Protein AF-A0A0F8X9A3-F1 (afdb_monomer_lite)

Organism: NCBI:txid412755

Foldseek 3Di:
DVVVVVVLQVVLVVPADPVFFQDFAEDEDADPPPFQKDAPDPPFFDDPPDDPSVQRSLLRGNVRPLVPDHFYAYPVRHTGGGSMDGAADDDPPDDDDVVVVDDPSVVSNSNSVVD

pLDDT: mean 93.62, std 4.36, range [74.38, 98.06]

Structure (mmCIF, N/CA/C/O backbone):
data_AF-A0A0F8X9A3-F1
#
_entry.id   AF-A0A0F8X9A3-F1
#
loop_
_atom_site.group_PDB
_atom_site.id
_atom_site.type_symbol
_atom_site.label_atom_id
_atom_site.label_alt_id
_atom_site.label_comp_id
_atom_site.label_asym_id
_atom_site.label_entity_id
_atom_site.label_seq_id
_atom_site.pdbx_PDB_ins_code
_atom_site.Cartn_x
_atom_site.Cartn_y
_atom_site.Cartn_z
_atom_site.occupancy
_atom_site.B_iso_or_equiv
_atom_site.auth_seq_id
_atom_site.auth_comp_id
_atom_site.auth_asym_id
_atom_site.auth_atom_id
_atom_site.pdbx_PDB_model_num
ATOM 1 N N . MET A 1 1 ? -13.764 7.514 -2.331 1.00 78.38 1 MET A N 1
ATOM 2 C CA . MET A 1 1 ? -12.546 6.713 -2.069 1.00 78.38 1 MET A CA 1
ATOM 3 C C . MET A 1 1 ? -11.278 7.331 -2.653 1.00 78.38 1 MET A C 1
ATOM 5 O O . MET A 1 1 ? -10.397 7.702 -1.889 1.00 78.38 1 MET A O 1
ATOM 9 N N . HIS A 1 2 ? -11.203 7.505 -3.978 1.00 83.25 2 HIS A N 1
ATOM 10 C CA . HIS A 1 2 ? -9.992 7.914 -4.708 1.00 83.25 2 HIS A CA 1
ATOM 11 C C . HIS A 1 2 ? -9.288 9.168 -4.148 1.00 83.25 2 HIS A C 1
ATOM 13 O O . HIS A 1 2 ? -8.079 9.158 -3.936 1.00 83.25 2 HIS A O 1
ATOM 19 N N . LEU A 1 3 ? -10.046 10.214 -3.792 1.00 91.06 3 LEU A N 1
ATOM 20 C CA . LEU A 1 3 ? -9.482 11.440 -3.209 1.00 91.06 3 LEU A CA 1
ATOM 21 C C . LEU A 1 3 ? -8.787 11.210 -1.852 1.00 91.06 3 LEU A C 1
ATOM 23 O O . LEU A 1 3 ? -7.818 11.896 -1.544 1.00 91.06 3 LEU A O 1
ATOM 27 N N . ARG A 1 4 ? -9.260 10.253 -1.038 1.00 95.75 4 ARG A N 1
ATOM 28 C CA . ARG A 1 4 ? -8.653 9.931 0.268 1.00 95.75 4 ARG A CA 1
ATOM 29 C C . ARG A 1 4 ? -7.317 9.214 0.082 1.00 95.75 4 ARG A C 1
ATOM 31 O O . ARG A 1 4 ? -6.343 9.595 0.721 1.00 95.75 4 ARG A O 1
ATOM 38 N N . VAL A 1 5 ? -7.265 8.242 -0.834 1.00 95.69 5 VAL A N 1
ATOM 39 C CA . VAL A 1 5 ? -6.028 7.521 -1.187 1.00 95.69 5 VAL A CA 1
ATOM 40 C C . VAL A 1 5 ? -4.993 8.487 -1.748 1.00 95.69 5 VAL A C 1
ATOM 42 O O . VAL A 1 5 ? -3.867 8.518 -1.267 1.00 95.69 5 VAL A O 1
ATOM 45 N N . LYS A 1 6 ? -5.386 9.339 -2.702 1.00 96.31 6 LYS A N 1
ATOM 46 C CA . LYS A 1 6 ? -4.490 10.344 -3.280 1.00 96.31 6 LYS A CA 1
ATOM 47 C C . LYS A 1 6 ? -3.886 11.252 -2.202 1.00 96.31 6 LYS A C 1
ATOM 49 O O . LYS A 1 6 ? -2.668 11.364 -2.128 1.00 96.31 6 LYS A O 1
ATOM 54 N N . LYS A 1 7 ? -4.717 11.813 -1.314 1.00 97.94 7 LYS A N 1
ATOM 55 C CA . LYS A 1 7 ? -4.253 12.657 -0.196 1.00 97.94 7 LYS A CA 1
ATOM 56 C C . LYS A 1 7 ? -3.296 11.921 0.747 1.00 97.94 7 LYS A C 1
ATOM 58 O O . LYS A 1 7 ? -2.334 12.522 1.221 1.00 97.94 7 LYS A O 1
ATOM 63 N N . LEU A 1 8 ? -3.552 10.641 1.025 1.00 98.00 8 LEU A N 1
ATOM 64 C CA . LEU A 1 8 ? -2.663 9.801 1.828 1.00 98.00 8 LEU A CA 1
ATOM 65 C C . LEU A 1 8 ? -1.294 9.643 1.150 1.00 98.00 8 LEU A C 1
ATOM 67 O O . LEU A 1 8 ? -0.279 9.923 1.779 1.00 98.00 8 LEU A O 1
ATOM 71 N N . LEU A 1 9 ? -1.264 9.259 -0.130 1.00 96.81 9 LEU A N 1
ATOM 72 C CA . LEU A 1 9 ? -0.020 9.058 -0.883 1.00 96.81 9 LEU A CA 1
ATOM 73 C C . LEU A 1 9 ? 0.771 10.362 -1.069 1.00 96.81 9 LEU A C 1
ATOM 75 O O . LEU A 1 9 ? 1.991 10.360 -0.928 1.00 96.81 9 LEU A O 1
ATOM 79 N N . GLU A 1 10 ? 0.096 11.487 -1.312 1.00 97.56 10 GLU A N 1
ATOM 80 C CA . GLU A 1 10 ? 0.724 12.815 -1.365 1.00 97.56 10 GLU A CA 1
ATOM 81 C C . GLU A 1 10 ? 1.340 13.206 -0.017 1.00 97.56 10 GLU A C 1
ATOM 83 O O . GLU A 1 10 ? 2.444 13.752 0.028 1.00 97.56 10 GLU A O 1
ATOM 88 N N . LYS A 1 11 ? 0.651 12.903 1.092 1.00 98.06 11 LYS A N 1
ATOM 89 C CA . LYS A 1 11 ? 1.192 13.103 2.440 1.00 98.06 11 LYS A CA 1
ATOM 90 C C . LYS A 1 11 ? 2.419 12.216 2.665 1.00 98.06 11 LYS A C 1
ATOM 92 O O . LYS A 1 11 ? 3.448 12.738 3.064 1.00 98.06 11 LYS A O 1
ATOM 97 N N . ILE A 1 12 ? 2.360 10.922 2.344 1.00 97.75 12 ILE A N 1
ATOM 98 C CA . ILE A 1 12 ? 3.510 10.008 2.473 1.00 97.75 12 ILE A CA 1
ATOM 99 C C . ILE A 1 12 ? 4.696 10.509 1.654 1.00 97.75 12 ILE A C 1
ATOM 101 O O . ILE A 1 12 ? 5.798 10.605 2.178 1.00 97.75 12 ILE A O 1
ATOM 105 N N . ARG A 1 13 ? 4.481 10.898 0.392 1.00 95.31 13 ARG A N 1
ATOM 106 C CA . ARG A 1 13 ? 5.556 11.400 -0.471 1.00 95.31 13 ARG A CA 1
ATOM 107 C C . ARG A 1 13 ? 6.227 12.657 0.088 1.00 95.31 13 ARG A C 1
ATOM 109 O O . ARG A 1 13 ? 7.419 12.837 -0.138 1.00 95.31 13 ARG A O 1
ATOM 116 N N . ARG A 1 14 ? 5.478 13.523 0.773 1.00 97.19 14 ARG A N 1
ATOM 117 C CA . ARG A 1 14 ? 6.020 14.741 1.389 1.00 97.19 14 ARG A CA 1
ATOM 118 C C . ARG A 1 14 ? 6.824 14.452 2.659 1.00 97.19 14 ARG A C 1
ATOM 120 O O . ARG A 1 14 ? 7.826 15.117 2.881 1.00 97.19 14 ARG A O 1
ATOM 127 N N . GLU A 1 15 ? 6.370 13.509 3.480 1.00 97.62 15 GLU A N 1
ATOM 128 C CA . GLU A 1 15 ? 6.943 13.246 4.811 1.00 97.62 15 GLU A CA 1
ATOM 129 C C . GLU A 1 15 ? 8.032 12.151 4.789 1.00 97.62 15 GLU A C 1
ATOM 131 O O . GLU A 1 15 ? 8.854 12.078 5.698 1.00 97.62 15 GLU A O 1
ATOM 136 N N . ALA A 1 16 ? 8.061 11.289 3.765 1.00 96.38 16 ALA A N 1
ATOM 137 C CA . ALA A 1 16 ? 9.032 10.202 3.665 1.00 96.38 16 ALA A CA 1
ATOM 138 C C . ALA A 1 16 ? 10.453 10.718 3.362 1.00 96.38 16 ALA A C 1
ATOM 140 O O . ALA A 1 16 ? 10.650 11.407 2.354 1.00 96.38 16 ALA A O 1
ATOM 141 N N . PRO A 1 17 ? 11.474 10.331 4.151 1.00 94.69 17 PRO A N 1
ATOM 142 C CA . PRO A 1 17 ? 12.855 10.688 3.854 1.00 94.69 17 PRO A CA 1
ATOM 143 C C . PRO A 1 17 ? 13.327 10.012 2.559 1.00 94.69 17 PRO A C 1
ATOM 145 O O . PRO A 1 17 ? 13.352 8.785 2.444 1.00 94.69 17 PRO A O 1
ATOM 148 N N . GLY A 1 18 ? 13.703 10.816 1.561 1.00 92.25 18 GLY A N 1
ATOM 149 C CA . GLY A 1 18 ? 13.938 10.332 0.195 1.00 92.25 18 GLY A CA 1
ATOM 150 C C . GLY A 1 18 ? 15.069 9.306 0.042 1.00 92.25 18 GLY A C 1
ATOM 151 O O . GLY A 1 18 ? 15.024 8.510 -0.887 1.00 92.25 18 GLY A O 1
ATOM 152 N N . ASN A 1 19 ? 16.053 9.291 0.945 1.00 95.00 19 ASN A N 1
ATOM 153 C CA . ASN A 1 19 ? 17.186 8.357 0.919 1.00 95.00 19 ASN A CA 1
ATOM 154 C C . ASN A 1 19 ? 16.845 6.946 1.424 1.00 95.00 19 ASN A C 1
ATOM 156 O O . ASN A 1 19 ? 17.612 6.020 1.180 1.00 95.00 19 ASN A O 1
ATOM 160 N N . VAL A 1 20 ? 15.731 6.784 2.140 1.00 96.62 20 VAL A N 1
ATOM 161 C CA . VAL A 1 20 ? 15.279 5.489 2.674 1.00 96.62 20 VAL A CA 1
ATOM 162 C C . VAL A 1 20 ? 13.884 5.106 2.186 1.00 96.62 20 VAL A C 1
ATOM 164 O O . VAL A 1 20 ? 13.383 4.054 2.558 1.00 96.62 20 VAL A O 1
ATOM 167 N N . PHE A 1 21 ? 13.243 5.920 1.349 1.00 96.25 21 PHE A N 1
ATOM 168 C CA . PHE A 1 21 ? 11.931 5.608 0.790 1.00 96.25 21 PHE A CA 1
ATOM 169 C C . PHE A 1 21 ? 12.022 4.524 -0.293 1.00 96.25 21 PHE A C 1
ATOM 171 O O . PHE A 1 21 ? 12.722 4.692 -1.289 1.00 96.25 21 PHE A O 1
ATOM 178 N N . THR A 1 22 ? 11.262 3.440 -0.132 1.00 94.81 22 THR A N 1
ATOM 179 C CA . THR A 1 22 ? 11.246 2.283 -1.048 1.00 94.81 22 THR A CA 1
ATOM 180 C C . THR A 1 22 ? 9.952 2.167 -1.857 1.00 94.81 22 THR A C 1
ATOM 182 O O . THR A 1 22 ? 9.845 1.325 -2.751 1.00 94.81 22 THR A O 1
ATOM 185 N N . GLY A 1 23 ? 8.975 3.038 -1.594 1.00 93.88 23 GLY A N 1
ATOM 186 C CA . GLY A 1 23 ? 7.665 3.042 -2.242 1.00 93.88 23 GLY A CA 1
ATOM 187 C C . GLY A 1 23 ? 6.539 2.680 -1.277 1.00 93.88 23 GLY A C 1
ATOM 188 O O . GLY A 1 23 ? 6.711 1.850 -0.395 1.00 93.88 23 GLY A O 1
ATOM 189 N N . ALA A 1 24 ? 5.368 3.284 -1.479 1.00 95.75 24 ALA A N 1
ATOM 190 C CA . ALA A 1 24 ? 4.171 3.001 -0.693 1.00 95.75 24 ALA A CA 1
ATOM 191 C C . ALA A 1 24 ? 3.261 2.011 -1.430 1.00 95.75 24 ALA A C 1
ATOM 193 O O . ALA A 1 24 ? 2.905 2.241 -2.587 1.00 95.75 24 ALA A O 1
ATOM 194 N N . GLY A 1 25 ? 2.868 0.931 -0.755 1.00 96.19 25 GLY A N 1
ATOM 195 C CA . GLY A 1 25 ? 1.880 -0.030 -1.242 1.00 96.19 25 GLY A CA 1
ATOM 196 C C . GLY A 1 25 ? 0.588 0.084 -0.442 1.00 96.19 25 GLY A C 1
ATOM 197 O O . GLY A 1 25 ? 0.586 -0.185 0.755 1.00 96.19 25 GLY A O 1
ATOM 198 N N . VAL A 1 26 ? -0.515 0.469 -1.087 1.00 97.44 26 VAL A N 1
ATOM 199 C CA . VAL A 1 26 ? -1.843 0.524 -0.456 1.00 97.44 26 VAL A CA 1
ATOM 200 C C . VAL A 1 26 ? -2.867 -0.141 -1.366 1.00 97.44 26 VAL A C 1
ATOM 202 O O . VAL A 1 26 ? -2.994 0.247 -2.525 1.00 97.44 26 VAL A O 1
ATOM 205 N N . VAL A 1 27 ? -3.628 -1.092 -0.826 1.00 97.31 27 VAL A N 1
ATOM 206 C CA . VAL A 1 27 ? -4.804 -1.675 -1.483 1.00 97.31 27 VAL A CA 1
ATOM 207 C C . VAL A 1 27 ? -6.034 -1.278 -0.685 1.00 97.31 27 VAL A C 1
ATOM 209 O O . VAL A 1 27 ? -6.129 -1.576 0.506 1.00 97.31 27 VAL A O 1
ATOM 212 N N . VAL A 1 28 ? -6.974 -0.593 -1.336 1.00 96.81 28 VAL A N 1
ATOM 213 C CA . VAL A 1 28 ? -8.285 -0.314 -0.745 1.00 96.81 28 VAL A CA 1
ATOM 214 C C . VAL A 1 28 ? -9.279 -1.334 -1.260 1.00 96.81 28 VAL A C 1
ATOM 216 O O . VAL A 1 28 ? -9.406 -1.483 -2.472 1.00 96.81 28 VAL A O 1
ATOM 219 N N . TYR A 1 29 ? -9.992 -1.996 -0.358 1.00 95.50 29 TYR A N 1
ATOM 220 C CA . TYR A 1 29 ? -10.866 -3.108 -0.709 1.00 95.50 29 TYR A CA 1
ATOM 221 C C . TYR A 1 29 ? -12.235 -3.022 -0.025 1.00 95.50 29 TYR A C 1
ATOM 223 O O . TYR A 1 29 ? -12.404 -2.363 1.006 1.00 95.50 29 TYR A O 1
ATOM 231 N N . GLU A 1 30 ? -13.222 -3.704 -0.608 1.00 94.12 30 GLU A N 1
ATOM 232 C CA . GLU A 1 30 ? -14.550 -3.880 -0.010 1.00 94.12 30 GLU A CA 1
ATOM 233 C C . GLU A 1 30 ? -14.665 -5.196 0.768 1.00 94.12 30 GLU A C 1
ATOM 235 O O . GLU A 1 30 ? -15.085 -5.170 1.924 1.00 94.12 30 GLU A O 1
ATOM 240 N N . SER A 1 31 ? -14.240 -6.310 0.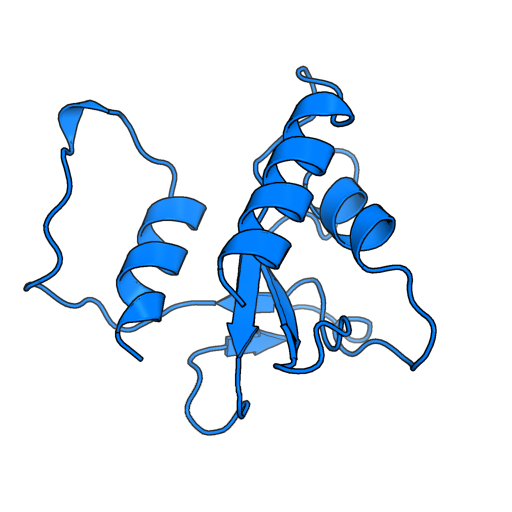167 1.00 93.38 31 SER A N 1
ATOM 241 C CA . SER A 1 31 ? -14.079 -7.609 0.828 1.00 93.38 31 SER A CA 1
ATOM 242 C C . SER A 1 31 ? -12.680 -8.170 0.567 1.00 93.38 31 SER A C 1
ATOM 244 O O . SER A 1 31 ? -12.049 -7.822 -0.431 1.00 93.38 31 SER A O 1
ATOM 246 N N . LEU A 1 32 ? -12.190 -9.007 1.483 1.00 92.81 32 LEU A N 1
ATOM 247 C CA . LEU A 1 32 ? -10.964 -9.783 1.277 1.00 92.81 32 LEU A CA 1
ATOM 248 C C . LEU A 1 32 ? -11.210 -11.031 0.423 1.00 92.81 32 LEU A C 1
ATOM 250 O O . LEU A 1 32 ? -10.250 -11.653 -0.030 1.00 92.81 32 LEU A O 1
ATOM 254 N N . ASP A 1 33 ? -12.475 -11.402 0.212 1.00 91.56 33 ASP A N 1
ATOM 255 C CA . ASP A 1 33 ? -12.837 -12.599 -0.537 1.00 91.56 33 ASP A CA 1
ATOM 256 C C . ASP A 1 33 ? -12.232 -12.554 -1.942 1.00 91.56 33 ASP A C 1
ATOM 258 O O . ASP A 1 33 ? -12.441 -11.606 -2.698 1.00 91.56 33 ASP A O 1
ATOM 262 N N . ASN A 1 34 ? -11.499 -13.610 -2.297 1.00 87.56 34 ASN A N 1
ATOM 263 C CA . ASN A 1 34 ? -10.833 -13.785 -3.592 1.00 87.56 34 ASN A CA 1
ATOM 264 C C . ASN A 1 34 ? -9.724 -12.770 -3.920 1.00 87.56 34 ASN A C 1
ATOM 266 O O . ASN A 1 34 ? -9.191 -12.812 -5.030 1.00 87.56 34 ASN A O 1
ATOM 270 N N . LEU A 1 35 ? -9.321 -11.900 -2.985 1.00 94.38 35 LEU A N 1
ATOM 271 C CA . LEU A 1 35 ? -8.135 -11.081 -3.205 1.00 94.38 35 LEU A CA 1
ATOM 272 C C . LEU A 1 35 ? -6.877 -11.965 -3.166 1.00 94.38 35 LEU A C 1
ATOM 274 O O . LEU A 1 35 ? -6.688 -12.725 -2.215 1.00 94.38 35 LEU A O 1
ATOM 278 N N . PRO A 1 36 ? -5.987 -11.861 -4.166 1.00 95.12 36 PRO A N 1
ATOM 279 C CA . PRO A 1 36 ? -4.781 -12.675 -4.250 1.00 95.12 36 PRO A CA 1
ATOM 280 C C . PRO A 1 36 ? -3.702 -12.117 -3.317 1.00 95.12 36 PRO A C 1
ATOM 282 O O . PRO A 1 36 ? -2.789 -11.392 -3.728 1.00 95.12 36 PRO A O 1
ATOM 285 N N . LEU A 1 37 ? -3.856 -12.429 -2.032 1.00 95.88 37 LEU A N 1
ATOM 286 C CA . LEU A 1 37 ? -3.004 -11.947 -0.958 1.00 95.88 37 LEU A CA 1
ATOM 287 C C . LEU A 1 37 ? -2.438 -13.077 -0.098 1.00 95.88 37 LEU A C 1
ATOM 289 O O . LEU A 1 37 ? -3.022 -14.153 0.018 1.00 95.88 37 LEU A O 1
ATOM 293 N N . PHE A 1 38 ? -1.307 -12.798 0.541 1.00 95.94 38 PHE A N 1
ATOM 294 C CA . PHE A 1 38 ? -0.680 -13.664 1.531 1.00 95.94 38 PHE A CA 1
ATOM 295 C C . PHE A 1 38 ? -0.118 -12.818 2.684 1.00 95.94 38 PHE A C 1
ATOM 297 O O . PHE A 1 38 ? 0.518 -11.785 2.457 1.00 95.94 38 PHE A O 1
ATOM 304 N N . LEU A 1 39 ? -0.369 -13.244 3.926 1.00 96.19 39 LEU A N 1
ATOM 305 C CA . LEU A 1 39 ? 0.150 -12.587 5.130 1.00 96.19 39 LEU A CA 1
ATOM 306 C C . LEU A 1 39 ? 1.632 -12.957 5.303 1.00 96.19 39 LEU A C 1
ATOM 308 O O . LEU A 1 39 ? 1.938 -14.132 5.478 1.00 96.19 39 LEU A O 1
ATOM 312 N N . MET A 1 40 ? 2.556 -11.991 5.283 1.00 95.62 40 MET A N 1
ATOM 313 C CA . MET A 1 40 ? 4.000 -12.291 5.383 1.00 95.62 40 MET A CA 1
ATOM 314 C C . MET A 1 40 ? 4.536 -12.337 6.821 1.00 95.62 40 MET A C 1
ATOM 316 O O . MET A 1 40 ? 5.738 -12.469 7.033 1.00 95.62 40 MET A O 1
ATOM 320 N N . GLY A 1 41 ? 3.663 -12.243 7.822 1.00 91.25 41 GLY A N 1
ATOM 321 C CA . GLY A 1 41 ? 4.034 -12.367 9.230 1.00 91.25 41 GLY A CA 1
ATOM 322 C C . GLY A 1 41 ? 2.826 -12.426 10.156 1.00 91.25 41 GLY A C 1
ATOM 323 O O . GLY A 1 41 ? 1.712 -12.087 9.754 1.00 91.25 41 GLY A O 1
ATOM 324 N N . GLU A 1 42 ? 3.049 -12.826 11.404 1.00 88.06 42 GLU A N 1
ATOM 325 C CA . GLU A 1 42 ? 1.991 -12.975 12.416 1.00 88.06 42 GLU A CA 1
ATOM 326 C C . GLU A 1 42 ? 1.308 -11.635 12.736 1.00 88.06 42 GLU A C 1
ATOM 328 O O . GLU A 1 42 ? 0.083 -11.556 12.788 1.00 88.06 42 GLU A O 1
ATOM 333 N N . ASP A 1 43 ? 2.082 -10.548 12.792 1.00 90.12 43 ASP A N 1
ATOM 334 C CA . ASP A 1 43 ? 1.584 -9.188 13.043 1.00 90.12 43 ASP A CA 1
ATOM 335 C C . ASP A 1 43 ? 0.990 -8.504 11.795 1.00 90.12 43 ASP A C 1
ATOM 337 O O . ASP A 1 43 ? 0.852 -7.276 11.752 1.00 90.12 43 ASP A O 1
ATOM 341 N N . SER A 1 44 ? 0.695 -9.262 10.731 1.00 94.06 44 SER A N 1
ATOM 342 C CA . SER A 1 44 ? 0.126 -8.693 9.501 1.00 94.06 44 SER A CA 1
ATOM 343 C C . SER A 1 44 ? -1.306 -8.220 9.702 1.00 94.06 44 SER A C 1
ATOM 345 O O . SER A 1 44 ? -1.717 -7.258 9.062 1.00 94.06 44 SER A O 1
ATOM 347 N N . VAL A 1 45 ? -2.067 -8.872 10.581 1.00 94.12 45 VAL A N 1
ATOM 348 C CA . VAL A 1 45 ? -3.415 -8.438 10.968 1.00 94.12 45 VAL A CA 1
ATOM 349 C C . VAL A 1 45 ? -3.272 -7.340 12.014 1.00 94.12 45 VAL A C 1
ATOM 351 O O . VAL A 1 45 ? -2.570 -7.519 13.008 1.00 94.12 45 VAL A O 1
ATOM 354 N N . VAL A 1 46 ? -3.916 -6.193 11.795 1.00 91.12 46 VAL A N 1
ATOM 355 C CA . VAL A 1 46 ? -3.849 -5.080 12.748 1.00 91.12 46 VAL A CA 1
ATOM 356 C C . VAL A 1 46 ? -5.112 -4.986 13.595 1.00 91.12 46 VAL A C 1
ATOM 358 O O . VAL A 1 46 ? -6.216 -5.260 13.131 1.00 91.12 46 VAL A O 1
ATOM 361 N N . ASN A 1 47 ? -4.940 -4.560 14.843 1.00 85.94 47 ASN A N 1
ATOM 362 C CA . ASN A 1 47 ? -6.050 -4.274 15.742 1.00 85.94 47 ASN A CA 1
ATOM 363 C C . ASN A 1 47 ? -6.711 -2.935 15.395 1.00 85.94 47 ASN A C 1
ATOM 365 O O . ASN A 1 47 ? -6.097 -2.045 14.793 1.00 85.94 47 ASN A O 1
ATOM 369 N N . ASP A 1 48 ? -7.944 -2.760 15.864 1.00 74.38 48 ASP A N 1
ATOM 370 C CA . ASP A 1 48 ? -8.611 -1.465 15.837 1.00 74.38 48 ASP A CA 1
ATOM 371 C C . ASP A 1 48 ? -7.759 -0.409 16.576 1.00 74.38 48 ASP A C 1
ATOM 373 O O . ASP A 1 48 ? -7.192 -0.686 17.635 1.00 74.38 48 ASP A O 1
ATOM 377 N N . ASN A 1 49 ? -7.702 0.813 16.023 1.00 79.69 49 ASN A N 1
ATOM 378 C CA . ASN A 1 49 ? -6.970 2.008 16.505 1.00 79.69 49 ASN A CA 1
ATOM 379 C C . ASN A 1 49 ? -5.537 2.239 15.987 1.00 79.69 49 ASN A C 1
ATOM 381 O O . ASN A 1 49 ? -4.873 3.164 16.454 1.00 79.69 49 ASN A O 1
ATOM 385 N N . ILE A 1 50 ? -5.058 1.481 15.001 1.00 90.44 50 ILE A N 1
ATOM 386 C CA . ILE A 1 50 ? -3.766 1.786 14.362 1.00 90.44 50 ILE A CA 1
ATOM 387 C C . ILE A 1 50 ? -3.902 2.993 13.415 1.00 90.44 50 ILE A C 1
ATOM 389 O O . ILE A 1 50 ? -4.832 3.069 12.607 1.00 90.44 50 ILE A O 1
ATOM 393 N N . ASP A 1 51 ? -2.955 3.934 13.492 1.00 95.00 51 ASP A N 1
ATOM 394 C CA . ASP A 1 51 ? -2.915 5.094 12.598 1.00 95.00 51 ASP A CA 1
ATOM 395 C C . ASP A 1 51 ? -2.480 4.693 11.183 1.00 95.00 51 ASP A C 1
ATOM 397 O O . ASP A 1 51 ? -1.328 4.334 10.931 1.00 95.00 51 ASP A O 1
ATOM 401 N N . LEU A 1 52 ? -3.410 4.817 10.234 1.00 96.56 52 LEU A N 1
ATOM 402 C CA . LEU A 1 52 ? -3.190 4.473 8.831 1.00 96.56 52 LEU A CA 1
ATOM 403 C C . LEU A 1 52 ? -1.987 5.210 8.232 1.00 96.56 52 LEU A C 1
ATOM 405 O O . LEU A 1 52 ? -1.208 4.616 7.492 1.00 96.56 52 LEU A O 1
ATOM 409 N N . PHE A 1 53 ? -1.845 6.508 8.507 1.00 97.62 53 PHE A N 1
ATOM 410 C CA . PHE A 1 53 ? -0.785 7.300 7.891 1.00 97.62 53 PHE A CA 1
ATOM 411 C C . PHE A 1 53 ? 0.598 6.850 8.362 1.00 97.62 53 PHE A C 1
ATOM 413 O O . PHE A 1 53 ? 1.456 6.577 7.526 1.00 97.62 53 PHE A O 1
ATOM 420 N N . THR A 1 54 ? 0.793 6.761 9.676 1.00 96.94 54 THR A N 1
ATOM 421 C CA . THR A 1 54 ? 2.067 6.384 10.290 1.00 96.94 54 THR A CA 1
ATOM 422 C C . THR A 1 54 ? 2.469 4.985 9.855 1.00 96.94 54 THR A C 1
ATOM 424 O O . THR A 1 54 ? 3.592 4.798 9.402 1.00 96.94 54 THR A O 1
ATOM 427 N N . THR A 1 55 ? 1.541 4.022 9.864 1.00 96.62 55 THR A N 1
ATOM 428 C CA . THR A 1 55 ? 1.868 2.656 9.437 1.00 96.62 55 THR A CA 1
ATOM 429 C C . THR A 1 55 ? 2.240 2.572 7.961 1.00 96.62 55 THR A C 1
ATOM 431 O O . THR A 1 55 ? 3.231 1.929 7.630 1.00 96.62 55 THR A O 1
ATOM 434 N N . VAL A 1 56 ? 1.507 3.235 7.057 1.00 97.50 56 VAL A N 1
ATOM 435 C CA . VAL A 1 56 ? 1.878 3.209 5.631 1.00 97.50 56 VAL A CA 1
ATOM 436 C C . VAL A 1 56 ? 3.206 3.935 5.405 1.00 97.50 56 VAL A C 1
ATOM 438 O O . VAL A 1 56 ? 4.020 3.467 4.610 1.00 97.50 56 VAL A O 1
ATOM 441 N N . LEU A 1 57 ? 3.449 5.053 6.099 1.00 97.75 57 LEU A N 1
ATOM 442 C CA . LEU A 1 57 ? 4.722 5.766 6.031 1.00 97.75 57 LEU A CA 1
ATOM 443 C C . LEU A 1 57 ? 5.872 4.850 6.452 1.00 97.75 57 LEU A C 1
ATOM 445 O O . LEU A 1 57 ? 6.795 4.668 5.669 1.00 97.75 57 LEU A O 1
ATOM 449 N N . GLU A 1 58 ? 5.792 4.239 7.634 1.00 96.75 58 GLU A N 1
ATOM 450 C CA . GLU A 1 58 ? 6.812 3.325 8.158 1.00 96.75 58 GLU A CA 1
ATOM 451 C C . GLU A 1 58 ? 7.028 2.113 7.250 1.00 96.75 58 GLU A C 1
ATOM 453 O O . GLU A 1 58 ? 8.169 1.728 7.006 1.00 96.75 58 GLU A O 1
ATOM 458 N N . SER A 1 59 ? 5.960 1.517 6.713 1.00 96.19 59 SER A N 1
ATOM 459 C CA . SER A 1 59 ? 6.045 0.416 5.743 1.00 96.19 59 SER A CA 1
ATOM 460 C C . SER A 1 59 ? 6.599 0.843 4.380 1.00 96.19 59 SER A C 1
ATOM 462 O O . SER A 1 59 ? 6.853 -0.009 3.540 1.00 96.19 59 SER A O 1
ATOM 464 N N . SER A 1 60 ? 6.813 2.136 4.138 1.00 96.81 60 SER A N 1
ATOM 465 C CA . SER A 1 60 ? 7.435 2.635 2.906 1.00 96.81 60 SER A CA 1
ATOM 466 C C . SER A 1 60 ? 8.934 2.921 3.057 1.00 96.81 60 SER A C 1
ATOM 468 O O . SER A 1 60 ? 9.535 3.486 2.139 1.00 96.81 60 SER A O 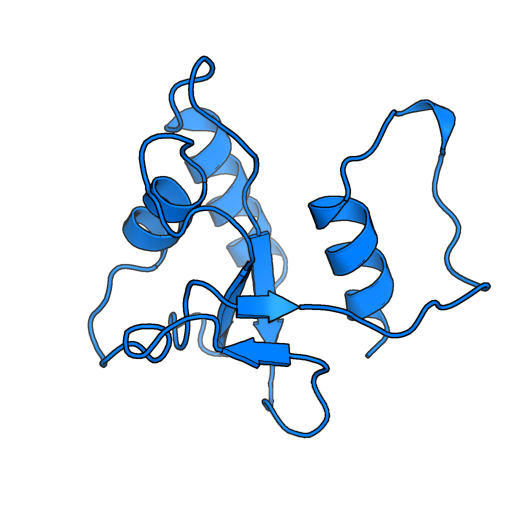1
ATOM 470 N N . LEU A 1 61 ? 9.535 2.614 4.214 1.00 97.44 61 LEU A N 1
ATOM 471 C CA . LEU A 1 61 ? 10.931 2.933 4.527 1.00 97.44 61 LEU A CA 1
ATOM 472 C C . LEU A 1 61 ? 11.791 1.671 4.596 1.00 97.44 61 LEU A C 1
ATOM 474 O O . LEU A 1 61 ? 11.450 0.726 5.295 1.00 97.44 61 LEU A O 1
ATOM 478 N N . ALA A 1 62 ? 12.968 1.702 3.972 1.00 96.88 62 ALA A N 1
ATOM 479 C CA . ALA A 1 62 ? 13.967 0.629 3.995 1.00 96.88 62 ALA A CA 1
ATOM 480 C C . ALA A 1 62 ? 14.415 0.231 5.413 1.00 96.88 62 ALA A C 1
ATOM 482 O O . ALA A 1 62 ? 14.923 -0.864 5.624 1.00 96.88 62 ALA A O 1
ATOM 483 N N . THR A 1 63 ? 14.245 1.122 6.394 1.00 96.38 63 THR A N 1
ATOM 484 C CA . THR A 1 63 ? 14.568 0.867 7.804 1.00 96.38 63 THR A CA 1
ATOM 485 C C . THR A 1 63 ? 13.560 -0.049 8.496 1.00 96.38 63 THR A C 1
ATOM 487 O O . THR A 1 63 ? 13.843 -0.542 9.584 1.00 96.38 63 THR A O 1
ATOM 490 N N . ASN A 1 64 ? 12.383 -0.261 7.905 1.00 95.19 64 A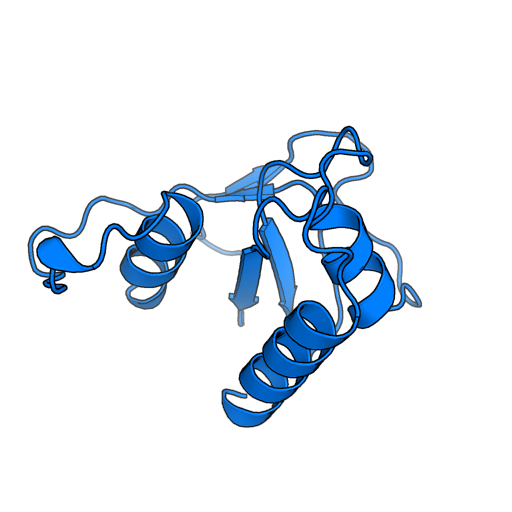SN A N 1
ATOM 491 C CA . ASN A 1 64 ? 11.382 -1.177 8.426 1.00 95.19 64 ASN A CA 1
ATOM 492 C C . ASN A 1 64 ? 11.588 -2.568 7.799 1.00 95.19 64 ASN A C 1
ATOM 494 O O . ASN A 1 64 ? 11.471 -2.694 6.582 1.00 95.19 64 ASN A O 1
ATOM 498 N N . PRO A 1 65 ? 11.842 -3.632 8.581 1.00 93.81 65 PRO A N 1
ATOM 499 C CA . PRO A 1 65 ? 12.024 -4.982 8.033 1.00 93.81 65 PRO A CA 1
ATOM 500 C C . PRO A 1 65 ? 10.779 -5.517 7.304 1.00 93.81 65 PRO A C 1
ATOM 502 O O . PRO A 1 65 ? 10.894 -6.405 6.468 1.00 93.81 65 PRO A O 1
ATOM 505 N N . ASN A 1 66 ? 9.605 -4.944 7.581 1.00 93.25 66 ASN A N 1
ATOM 506 C CA . ASN A 1 66 ? 8.323 -5.287 6.968 1.00 93.25 66 ASN A CA 1
ATOM 507 C C . ASN A 1 66 ? 7.896 -4.245 5.913 1.00 93.25 66 ASN A C 1
ATOM 509 O O . ASN A 1 66 ? 6.703 -3.981 5.739 1.00 93.25 66 ASN A O 1
ATOM 513 N N . HIS A 1 67 ? 8.859 -3.571 5.266 1.00 93.25 67 HIS A N 1
ATOM 514 C CA . HIS A 1 67 ? 8.565 -2.574 4.230 1.00 93.25 67 HIS A CA 1
ATOM 515 C C . HIS A 1 67 ? 8.118 -3.200 2.905 1.00 93.25 67 HIS A C 1
ATOM 517 O O . HIS A 1 67 ? 7.646 -2.504 1.997 1.00 93.25 67 HIS A O 1
ATOM 523 N N . ASP A 1 68 ? 8.377 -4.495 2.709 1.00 89.75 68 ASP A N 1
ATOM 524 C CA . ASP A 1 68 ? 8.050 -5.157 1.457 1.00 89.75 68 ASP A CA 1
ATOM 525 C C . ASP A 1 68 ? 6.615 -5.667 1.478 1.00 89.75 68 ASP A C 1
ATOM 527 O O . ASP A 1 68 ? 6.199 -6.301 2.435 1.00 89.75 68 ASP A O 1
ATO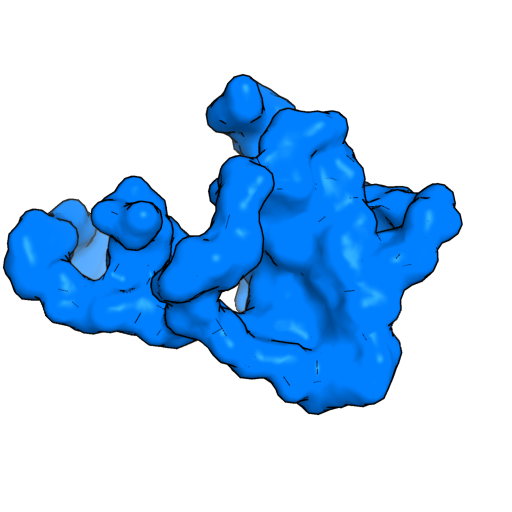M 531 N N . GLY A 1 69 ? 5.830 -5.322 0.457 1.00 94.12 69 GLY A N 1
ATOM 532 C CA . GLY A 1 69 ? 4.391 -5.592 0.423 1.00 94.12 69 GLY A CA 1
ATOM 533 C C . GLY A 1 69 ? 3.495 -4.353 0.487 1.00 94.12 69 GLY A C 1
ATOM 534 O O . GLY A 1 69 ? 3.890 -3.238 0.128 1.00 94.12 69 GLY A O 1
ATOM 535 N N . PHE A 1 70 ? 2.244 -4.596 0.881 1.00 97.81 70 PHE A N 1
ATOM 536 C CA . PHE A 1 70 ? 1.137 -3.644 0.858 1.00 97.81 70 PHE A CA 1
ATOM 537 C C . PHE A 1 70 ? 0.453 -3.523 2.224 1.00 97.81 70 PHE A C 1
ATOM 539 O O . PHE A 1 70 ? 0.358 -4.479 2.998 1.00 97.81 70 PHE A O 1
ATOM 546 N N . CYS A 1 71 ? -0.077 -2.333 2.490 1.00 97.69 71 CYS A N 1
ATOM 547 C CA . CYS A 1 71 ? -1.059 -2.081 3.533 1.00 97.69 71 CYS A CA 1
ATOM 548 C C . CYS A 1 71 ? -2.473 -2.244 2.963 1.00 97.69 71 CYS A C 1
ATOM 550 O O . CYS A 1 71 ? -2.815 -1.636 1.944 1.00 97.69 71 CYS A O 1
ATOM 552 N N . MET A 1 72 ? -3.309 -3.023 3.646 1.00 97.31 72 MET A N 1
ATOM 553 C CA . MET A 1 72 ? -4.697 -3.266 3.256 1.00 97.31 72 MET A CA 1
ATOM 554 C C . MET A 1 72 ? -5.621 -2.344 4.041 1.00 97.31 72 MET A C 1
ATOM 556 O O . MET A 1 72 ? -5.593 -2.290 5.276 1.00 97.31 72 MET A O 1
ATOM 560 N N . VAL A 1 73 ? -6.466 -1.626 3.316 1.00 97.06 73 VAL A N 1
ATOM 561 C CA . VAL A 1 73 ? -7.336 -0.583 3.848 1.00 97.06 73 VAL A CA 1
ATOM 562 C C . VAL A 1 73 ? -8.774 -0.910 3.470 1.00 97.06 73 VAL A C 1
ATOM 564 O O . VAL A 1 73 ? -9.088 -1.080 2.296 1.00 97.06 73 VAL A O 1
ATOM 567 N N . SER A 1 74 ? -9.666 -0.994 4.452 1.00 95.62 74 SER A N 1
ATOM 568 C CA . SER A 1 74 ? -11.081 -1.262 4.180 1.00 95.62 74 SER A CA 1
ATOM 569 C C . SER A 1 74 ? -11.754 -0.081 3.470 1.00 95.62 74 SER A C 1
ATOM 571 O O . SER A 1 74 ? -11.225 1.036 3.436 1.00 95.62 74 SER A O 1
ATOM 573 N N . LYS A 1 75 ? -12.978 -0.277 2.965 1.00 94.94 75 LYS A N 1
ATOM 574 C CA . LYS A 1 75 ? -13.786 0.806 2.378 1.00 94.94 75 LYS A CA 1
ATOM 575 C C . LYS A 1 75 ? -14.093 1.955 3.347 1.00 94.94 75 LYS A C 1
ATOM 577 O O . LYS A 1 75 ? -14.225 3.104 2.929 1.00 94.94 75 LYS A O 1
ATOM 582 N N . ASP A 1 76 ? -14.107 1.688 4.649 1.00 94.19 76 ASP A N 1
ATOM 583 C CA . ASP A 1 76 ? -14.254 2.733 5.671 1.00 94.19 76 ASP A CA 1
ATOM 584 C C . ASP A 1 76 ? -12.956 3.527 5.889 1.00 94.19 76 ASP A C 1
ATOM 586 O O . ASP A 1 76 ? -12.929 4.528 6.612 1.00 94.19 76 ASP A O 1
ATOM 590 N N . PHE A 1 77 ? -11.896 3.137 5.173 1.00 95.31 77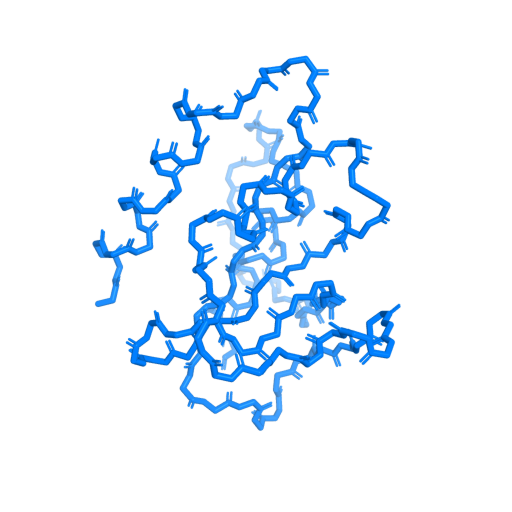 PHE A N 1
ATOM 591 C CA . PHE A 1 77 ? -10.557 3.709 5.197 1.00 95.31 77 PHE A CA 1
ATOM 592 C C . PHE A 1 77 ? -9.857 3.500 6.540 1.00 95.31 77 PHE A C 1
ATOM 594 O O . PHE A 1 77 ? -9.154 4.379 7.042 1.00 95.31 77 PHE A O 1
ATOM 601 N N . LYS A 1 78 ? -10.085 2.321 7.119 1.00 95.31 78 LYS A N 1
ATOM 602 C CA . LYS A 1 78 ? -9.366 1.819 8.284 1.00 95.31 78 LYS A CA 1
ATOM 603 C C . LYS A 1 78 ? -8.282 0.864 7.806 1.00 95.31 78 LYS A C 1
ATOM 605 O O . LYS A 1 78 ? -8.529 0.058 6.908 1.00 95.31 78 LYS A O 1
ATOM 610 N N . LEU A 1 79 ? -7.092 0.963 8.389 1.00 96.88 79 LEU A N 1
ATOM 611 C CA . LEU A 1 79 ? -6.066 -0.052 8.186 1.00 96.88 79 LEU A CA 1
ATOM 612 C C . LEU A 1 79 ? -6.562 -1.365 8.801 1.00 96.88 79 LEU A C 1
ATOM 614 O O . LEU A 1 79 ? -7.086 -1.361 9.909 1.00 96.88 79 LEU A O 1
ATOM 618 N N . THR A 1 80 ? -6.407 -2.462 8.072 1.00 96.50 80 THR A N 1
ATOM 619 C CA . THR A 1 80 ? -6.821 -3.803 8.523 1.00 96.50 80 THR A CA 1
ATOM 620 C C . THR A 1 80 ? -5.663 -4.783 8.500 1.00 96.50 80 THR A C 1
ATOM 622 O O . THR A 1 80 ? -5.574 -5.651 9.363 1.00 96.50 80 THR A O 1
ATOM 625 N N . HIS A 1 81 ? -4.738 -4.603 7.551 1.00 96.81 81 HIS A N 1
ATOM 626 C CA . HIS A 1 81 ? -3.543 -5.419 7.454 1.00 96.81 81 HIS A CA 1
ATOM 627 C C . HIS A 1 81 ? -2.335 -4.600 6.997 1.00 96.81 81 HIS A C 1
ATOM 629 O O . HIS A 1 81 ? -2.469 -3.599 6.288 1.00 96.81 81 HIS A O 1
ATOM 635 N N . LYS A 1 82 ? -1.144 -5.060 7.362 1.00 96.62 82 LYS A N 1
ATOM 636 C CA . LYS A 1 82 ? 0.161 -4.570 6.903 1.00 96.62 82 LYS A CA 1
ATOM 637 C C . LYS A 1 82 ? 1.019 -5.759 6.473 1.00 96.62 82 LYS A C 1
ATOM 639 O O . LYS A 1 82 ? 0.676 -6.890 6.793 1.00 96.62 82 LYS A O 1
ATOM 644 N N . ASN A 1 83 ? 2.136 -5.500 5.793 1.00 96.56 83 ASN A N 1
ATOM 645 C CA . ASN A 1 83 ? 3.082 -6.546 5.384 1.00 96.56 83 ASN A CA 1
ATOM 646 C C . ASN A 1 83 ? 2.427 -7.653 4.532 1.00 96.56 83 ASN A C 1
ATOM 648 O O . ASN A 1 83 ? 2.620 -8.847 4.761 1.00 96.56 83 ASN A O 1
ATOM 652 N N . ILE A 1 84 ? 1.583 -7.252 3.575 1.00 97.81 84 ILE A N 1
ATOM 653 C CA . ILE A 1 84 ? 0.845 -8.184 2.720 1.00 97.81 84 ILE A CA 1
ATOM 654 C C . ILE A 1 84 ? 1.547 -8.364 1.384 1.00 97.81 84 ILE A C 1
ATOM 656 O O . ILE A 1 84 ? 1.797 -7.391 0.667 1.00 97.81 84 ILE A O 1
ATOM 660 N N . TYR A 1 85 ? 1.810 -9.616 1.020 1.00 97.19 85 TYR A N 1
ATOM 661 C CA . TYR A 1 85 ? 2.167 -9.964 -0.345 1.00 97.19 85 TYR A CA 1
ATOM 662 C C . TYR A 1 85 ? 0.898 -9.925 -1.188 1.00 97.19 85 TYR A C 1
ATOM 664 O O . TYR A 1 85 ? -0.013 -10.718 -0.967 1.00 97.19 85 TYR A O 1
ATOM 672 N N . PHE A 1 86 ? 0.821 -8.985 -2.125 1.00 97.19 86 PHE A N 1
ATOM 673 C CA . PHE A 1 86 ? -0.308 -8.837 -3.037 1.00 97.19 86 PHE A CA 1
ATOM 674 C C . PHE A 1 86 ? 0.158 -9.139 -4.459 1.00 97.19 86 PHE A C 1
ATOM 676 O O . PHE A 1 86 ? 1.003 -8.42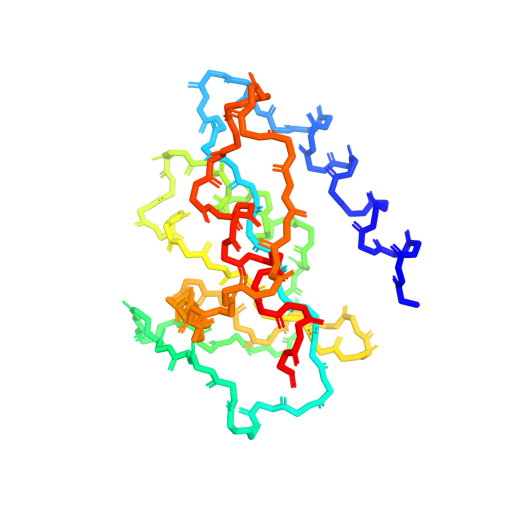5 -5.002 1.00 97.19 86 PHE A O 1
ATOM 683 N N . ALA A 1 87 ? -0.380 -10.207 -5.043 1.00 95.94 87 ALA A N 1
ATOM 684 C CA . ALA A 1 87 ? 0.049 -10.734 -6.334 1.00 95.94 87 ALA A CA 1
ATOM 685 C C . ALA A 1 87 ? -1.157 -10.970 -7.246 1.00 95.94 87 ALA A C 1
ATOM 687 O O . ALA A 1 87 ? -1.597 -12.107 -7.423 1.00 95.94 87 ALA A O 1
ATOM 688 N N . PRO A 1 88 ? -1.724 -9.897 -7.815 1.00 95.12 88 PRO A N 1
ATOM 689 C CA . PRO A 1 88 ? -2.846 -10.022 -8.725 1.00 95.12 88 PRO A CA 1
ATOM 690 C C . PRO A 1 88 ? -2.500 -10.842 -9.967 1.00 95.12 88 PRO A C 1
ATOM 692 O O . PRO A 1 88 ? -1.341 -10.851 -10.397 1.00 95.12 88 PRO A O 1
ATOM 695 N N . PRO A 1 89 ? -3.497 -11.529 -10.555 1.00 93.62 89 PRO A N 1
ATOM 696 C CA . PRO A 1 89 ? -3.304 -12.242 -11.804 1.00 93.62 89 PRO A CA 1
ATOM 697 C C . PRO A 1 89 ? -2.803 -11.281 -12.882 1.00 93.62 89 PRO A C 1
ATOM 699 O O . PRO A 1 89 ? -3.161 -10.102 -12.915 1.00 93.62 89 PRO A O 1
ATOM 702 N N . ILE A 1 90 ? -1.967 -11.800 -13.778 1.00 92.31 90 ILE A N 1
ATOM 703 C CA . ILE A 1 90 ? -1.450 -11.015 -14.895 1.00 92.31 90 ILE A CA 1
ATOM 704 C C . ILE A 1 90 ? -2.581 -10.824 -15.908 1.00 92.31 90 ILE A C 1
ATOM 706 O O . ILE A 1 90 ? -2.939 -11.755 -16.630 1.00 92.31 90 ILE A O 1
ATOM 710 N N . ASP A 1 91 ? -3.115 -9.609 -15.981 1.00 91.25 91 ASP A N 1
ATOM 711 C CA . ASP A 1 91 ? -4.074 -9.204 -17.004 1.00 91.25 91 ASP A CA 1
ATOM 712 C C . ASP A 1 91 ? -3.325 -8.621 -18.211 1.00 91.25 91 ASP A C 1
ATOM 714 O O . ASP A 1 91 ? -2.797 -7.510 -18.171 1.00 91.25 91 ASP A O 1
ATOM 718 N N . GLN A 1 92 ? -3.288 -9.378 -19.311 1.00 91.25 92 GLN A N 1
ATOM 719 C CA . GLN A 1 92 ? -2.627 -8.970 -20.559 1.00 91.25 92 GLN A CA 1
ATOM 720 C C . GLN A 1 92 ? -3.317 -7.775 -21.243 1.00 91.25 92 GLN A C 1
ATOM 722 O O . GLN A 1 92 ? -2.757 -7.199 -22.174 1.00 91.25 92 GLN A O 1
ATOM 727 N N . SER A 1 93 ? -4.525 -7.394 -20.808 1.00 91.44 93 SER A N 1
ATOM 728 C CA . SER A 1 93 ? -5.232 -6.214 -21.314 1.00 91.44 93 SER A CA 1
ATOM 729 C C . SER A 1 93 ? -4.780 -4.907 -20.655 1.00 91.44 93 SER A C 1
ATOM 731 O O . SER A 1 93 ? -5.065 -3.822 -21.168 1.00 91.44 93 SER A O 1
ATOM 733 N N . VAL A 1 94 ? -4.058 -4.983 -19.531 1.00 89.94 94 VAL A N 1
ATOM 734 C CA . VAL A 1 94 ? -3.527 -3.810 -18.834 1.00 89.94 94 VAL A CA 1
ATOM 735 C C . VAL A 1 94 ? -2.348 -3.233 -19.614 1.00 89.94 94 VAL A C 1
ATOM 737 O O . VAL A 1 94 ? -1.272 -3.819 -19.695 1.00 89.94 94 VAL A O 1
ATOM 740 N N . SER A 1 95 ? -2.541 -2.029 -20.148 1.00 87.88 95 SER A N 1
ATOM 741 C CA . SER A 1 95 ? -1.504 -1.253 -20.828 1.00 87.88 95 SER A CA 1
ATOM 742 C C . SER A 1 95 ? -1.078 -0.048 -19.991 1.00 87.88 95 SER A C 1
ATOM 744 O O . SER A 1 95 ? -1.927 0.691 -19.490 1.00 87.88 95 SER A O 1
ATOM 746 N N . PHE A 1 96 ? 0.224 0.205 -19.907 1.00 87.06 96 PHE A N 1
ATOM 747 C CA . PHE A 1 96 ? 0.793 1.426 -19.343 1.00 87.06 96 PHE A CA 1
ATOM 748 C C . PHE A 1 96 ? 2.069 1.804 -20.104 1.00 87.06 96 PHE A C 1
ATOM 750 O O . PHE A 1 96 ? 2.645 0.984 -20.822 1.00 87.06 96 PHE A O 1
ATOM 757 N N . ASP A 1 97 ? 2.497 3.059 -19.979 1.00 88.31 97 ASP A N 1
ATOM 758 C CA . ASP A 1 97 ? 3.705 3.549 -20.639 1.00 88.31 97 ASP A CA 1
ATOM 759 C C . ASP A 1 97 ? 4.959 2.943 -19.986 1.00 88.31 97 ASP A C 1
ATOM 761 O O . ASP A 1 97 ? 5.463 3.431 -18.973 1.00 88.31 97 ASP A O 1
ATOM 765 N N . ASN A 1 98 ? 5.471 1.864 -20.581 1.00 83.44 98 ASN A N 1
ATOM 766 C CA . ASN A 1 98 ? 6.668 1.167 -20.108 1.00 83.44 98 ASN A CA 1
ATOM 767 C C . ASN A 1 98 ? 7.932 2.049 -20.117 1.00 83.44 98 ASN A C 1
ATOM 769 O O . ASN A 1 98 ? 8.910 1.698 -19.459 1.00 83.44 98 ASN A O 1
ATOM 773 N N . SER A 1 99 ? 7.930 3.195 -20.811 1.00 89.81 99 SER A N 1
ATOM 774 C CA . SER A 1 99 ? 9.081 4.108 -20.832 1.00 89.81 99 SER A CA 1
ATOM 775 C C . SER A 1 99 ? 9.272 4.887 -19.523 1.00 89.81 99 SER A C 1
ATOM 777 O O . SER A 1 99 ? 10.373 5.361 -19.253 1.00 89.81 99 SER A O 1
ATOM 779 N N . GLN A 1 100 ? 8.245 4.966 -18.667 1.00 89.12 100 GLN A N 1
ATOM 780 C CA . GLN A 1 100 ? 8.290 5.705 -17.395 1.00 89.12 100 GLN A CA 1
ATOM 781 C C . GLN A 1 100 ? 9.066 4.977 -16.283 1.00 89.12 100 GLN A C 1
ATOM 783 O O . GLN A 1 100 ? 9.344 5.572 -15.243 1.00 89.12 100 GLN A O 1
ATOM 788 N N . GLY A 1 101 ? 9.399 3.691 -16.464 1.00 86.69 101 GLY A N 1
ATOM 789 C CA . GLY A 1 101 ? 10.172 2.918 -15.484 1.00 86.69 101 GLY A CA 1
ATOM 790 C C . GLY A 1 101 ? 9.423 2.622 -14.178 1.00 86.69 101 GLY A C 1
ATOM 791 O O . GLY A 1 101 ? 9.991 2.739 -13.093 1.00 86.69 101 GLY A O 1
ATOM 792 N N . TYR A 1 102 ? 8.139 2.260 -14.256 1.00 90.75 102 TYR A N 1
ATOM 793 C CA . TYR A 1 102 ? 7.340 1.939 -13.072 1.00 90.75 102 TYR A CA 1
ATOM 794 C C . TYR A 1 102 ? 7.895 0.746 -12.279 1.00 90.75 102 TYR A C 1
ATOM 796 O O . TYR A 1 102 ? 8.237 -0.294 -12.837 1.00 90.75 102 TYR A O 1
ATOM 804 N N . GLY A 1 103 ? 7.921 0.881 -10.952 1.00 90.75 103 GLY A N 1
ATOM 805 C CA . GLY A 1 103 ? 8.309 -0.199 -10.046 1.00 90.75 103 GLY A CA 1
ATOM 806 C C . GLY A 1 103 ? 7.233 -1.280 -9.891 1.00 90.75 103 GLY A C 1
ATOM 807 O O . GLY A 1 103 ? 6.053 -1.069 -10.173 1.00 90.75 103 GLY A O 1
ATOM 808 N N . THR A 1 104 ? 7.627 -2.434 -9.353 1.00 92.25 104 THR A N 1
ATOM 809 C CA . THR A 1 104 ? 6.758 -3.615 -9.190 1.00 92.25 104 THR A CA 1
ATOM 810 C C . THR A 1 104 ? 5.500 -3.345 -8.360 1.00 92.25 104 THR A C 1
ATOM 812 O O . THR A 1 104 ? 4.426 -3.807 -8.736 1.00 92.25 104 THR A O 1
ATOM 815 N N . ARG A 1 105 ? 5.580 -2.535 -7.289 1.00 93.94 105 ARG A N 1
ATOM 816 C CA . ARG A 1 105 ? 4.397 -2.137 -6.495 1.00 93.94 105 ARG A CA 1
ATOM 817 C C . ARG A 1 105 ? 3.346 -1.404 -7.332 1.00 93.94 105 ARG A C 1
ATOM 819 O O . ARG A 1 105 ? 2.154 -1.626 -7.142 1.00 93.94 105 ARG A O 1
ATOM 826 N N . TYR A 1 106 ? 3.773 -0.545 -8.260 1.00 93.75 106 TYR A N 1
ATOM 827 C CA . TYR A 1 106 ? 2.850 0.158 -9.151 1.00 93.75 106 TYR A CA 1
ATOM 828 C C . TYR A 1 106 ? 2.159 -0.824 -10.099 1.00 93.75 106 TYR A C 1
ATOM 830 O O . TYR A 1 106 ? 0.938 -0.797 -10.220 1.00 93.75 106 TYR A O 1
ATOM 838 N N . VAL A 1 107 ? 2.930 -1.721 -10.722 1.00 93.62 107 VAL A N 1
ATOM 839 C CA . VAL A 1 107 ? 2.393 -2.722 -11.655 1.00 93.62 107 VAL A CA 1
ATOM 840 C C . VAL A 1 107 ? 1.407 -3.655 -10.948 1.00 93.62 107 VAL A C 1
ATOM 842 O O . VAL A 1 107 ? 0.314 -3.878 -11.458 1.00 93.62 107 VAL A O 1
ATOM 845 N N . ALA A 1 108 ? 1.734 -4.128 -9.742 1.00 95.25 108 ALA A N 1
ATOM 846 C CA . ALA A 1 108 ? 0.815 -4.923 -8.932 1.00 95.25 108 ALA A CA 1
ATOM 847 C C . ALA A 1 108 ? -0.462 -4.138 -8.584 1.00 95.25 108 ALA A C 1
ATOM 849 O O . ALA A 1 108 ? -1.558 -4.641 -8.792 1.00 95.25 108 ALA A O 1
ATOM 850 N N . ALA A 1 109 ? -0.365 -2.881 -8.137 1.00 94.50 109 ALA A N 1
ATOM 851 C CA . ALA A 1 109 ? -1.555 -2.070 -7.858 1.00 94.50 109 ALA A CA 1
ATOM 852 C C . ALA A 1 109 ? -2.433 -1.857 -9.107 1.00 94.50 109 ALA A C 1
ATOM 854 O O . ALA A 1 109 ? -3.661 -1.891 -9.015 1.00 94.50 109 ALA A O 1
ATOM 855 N N . LEU A 1 110 ? -1.816 -1.665 -10.275 1.00 94.19 110 LEU A N 1
ATOM 856 C CA . LEU A 1 110 ? -2.519 -1.482 -11.542 1.00 94.19 110 LEU A CA 1
ATOM 857 C C . LEU A 1 110 ? -3.265 -2.754 -11.968 1.00 94.19 110 LEU A C 1
ATOM 859 O O . LEU A 1 110 ? -4.459 -2.683 -12.253 1.00 94.19 110 LEU A O 1
ATOM 863 N N . MET A 1 111 ? -2.587 -3.905 -11.957 1.00 94.75 111 MET A N 1
ATOM 864 C CA . MET A 1 111 ? -3.189 -5.213 -12.258 1.00 94.75 111 MET A CA 1
ATOM 865 C C . MET A 1 111 ? -4.309 -5.548 -11.264 1.00 94.75 111 MET A C 1
ATOM 867 O O . MET A 1 111 ? -5.403 -5.949 -11.648 1.00 94.75 111 MET A O 1
ATOM 871 N N . GLY A 1 112 ? -4.069 -5.302 -9.976 1.00 93.12 112 GLY A N 1
ATOM 872 C CA . GLY A 1 112 ? -5.030 -5.561 -8.907 1.00 93.12 112 GLY A CA 1
ATOM 873 C C . GLY A 1 112 ? -6.246 -4.643 -8.909 1.00 93.12 112 GLY A C 1
ATOM 874 O O . GLY A 1 112 ? -7.259 -4.998 -8.328 1.00 93.12 112 GLY A O 1
ATOM 875 N N . SER A 1 113 ? -6.195 -3.500 -9.598 1.00 91.88 113 SER A N 1
ATOM 876 C CA . SER A 1 113 ? -7.351 -2.600 -9.744 1.00 91.88 113 SER A CA 1
ATOM 877 C C . SER A 1 113 ? -8.432 -3.141 -10.697 1.00 91.88 113 SER A C 1
ATOM 879 O O . SER A 1 113 ? -9.424 -2.454 -10.947 1.00 91.88 113 SER A O 1
ATOM 881 N N . LYS A 1 114 ? -8.222 -4.331 -11.278 1.00 86.06 114 LYS A N 1
ATOM 882 C CA . LYS A 1 114 ? -9.177 -5.064 -12.126 1.00 86.06 114 LYS A CA 1
ATOM 883 C C . LYS A 1 114 ? -9.833 -6.256 -11.420 1.00 86.06 114 LYS A C 1
ATOM 885 O O . LYS A 1 114 ? -10.732 -6.856 -12.006 1.00 86.06 114 LYS A O 1
ATOM 890 N N . VAL A 1 115 ? -9.357 -6.592 -10.221 1.00 82.56 115 VAL A N 1
ATOM 891 C CA . VAL A 1 115 ? -9.872 -7.663 -9.354 1.00 82.56 115 VAL A CA 1
ATOM 892 C C . VAL A 1 115 ? -10.955 -7.089 -8.452 1.00 82.56 115 VAL A C 1
ATOM 894 O O . VAL A 1 115 ? -12.003 -7.754 -8.322 1.00 82.56 115 VAL A O 1
#

Sequence (115 aa):
MHLRVKKLLEKIRREAPGNVFTGAGVVVYESLDNLPLFLMGEDSVVNDNIDLFTTVLESSLATNPNHDGFCMVSKDFKLTHKNIYFAPPIDQSVSFDNSQGYGTRYVAALMGSKV

Radius of gyration: 13.77 Å; chains: 1; bounding box: 32×28×38 Å

Secondary structure (DSSP, 8-state):
-HHHHHHHHHHHHHHS-TTTB----EEEES--TT--EEE-SGGGBPPTT--HHHHHHHTTBTTSTT-SSEEEEETT--EEEEEEEE-----TT----GGG---HHHHHHHHHTT-